Protein AF-A0A1Y3MJY2-F1 (afdb_monomer)

Solvent-accessible surface area (backbone atoms only — not comparable to full-atom values): 8359 Å² total; per-residue (Å²): 136,86,82,83,86,78,71,102,65,86,68,85,74,72,70,86,86,68,76,56,82,85,73,65,78,76,49,66,54,57,47,30,51,54,56,45,64,76,41,40,72,60,54,49,53,51,45,48,50,50,51,45,52,54,44,65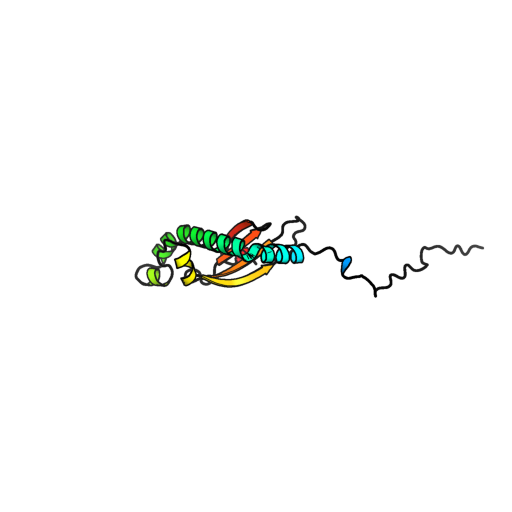,70,47,42,64,62,53,33,67,72,63,42,74,73,62,19,58,74,37,53,53,95,73,91,51,61,80,59,45,67,79,42,46,44,85,74,46,78,38,74,48,79,83,82,87,73,87,66,30,34,43,16,40,33,25,46,38,59,71,39,96,80,15,37,12,37,24,28,48,72,90,37,86,71,48,73,48,55,35,67,75,44,108

Nearest PDB structures (foldseek):
  4k15-assembly1_C-2  TM=5.204E-01  e=4.879E+00  Listeria monocytogenes EGD-e
  4bv8-assembly1_A-2  TM=4.389E-01  e=2.957E+00  Mus musculus
  3nqh-assembly1_A  TM=5.837E-01  e=9.123E+00  Bacteroides thetaiotaomicron VPI-5482
  4bva-assembly1_A  TM=3.853E-01  e=3.798E+00  Mus musculus
  7eo3-assembly1_A  TM=3.822E-01  e=8.569E+00  Actinomycetes bacterium

Radius of gyration: 24.68 Å; Cα contacts (8 Å, |Δi|>4): 177; chains: 1; bounding box: 81×26×66 Å

Mean predicted aligned error: 10.06 Å

Structure (mmCIF, N/CA/C/O backbone):
data_AF-A0A1Y3MJY2-F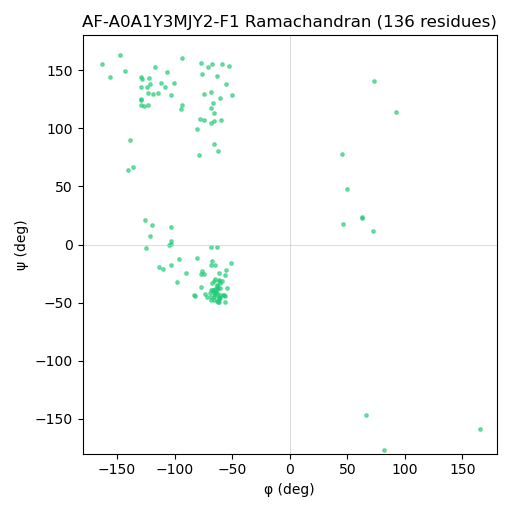1
#
_entry.id   AF-A0A1Y3MJY2-F1
#
loop_
_atom_site.group_PDB
_atom_site.id
_atom_site.type_symbol
_atom_site.label_atom_id
_atom_site.label_alt_id
_atom_site.label_comp_id
_atom_site.label_asym_id
_atom_site.label_entity_id
_atom_site.label_seq_id
_atom_site.pdbx_PDB_ins_code
_atom_site.Cartn_x
_atom_site.Cartn_y
_atom_site.Cartn_z
_atom_site.occupancy
_atom_site.B_iso_or_equiv
_atom_site.auth_seq_id
_atom_site.auth_comp_id
_atom_site.auth_asym_id
_atom_site.auth_atom_id
_atom_site.pdbx_PDB_model_num
ATOM 1 N N . MET A 1 1 ? 63.741 -9.090 -41.941 1.00 40.66 1 MET A N 1
ATOM 2 C CA . MET A 1 1 ? 63.499 -8.844 -40.506 1.00 40.66 1 MET A CA 1
ATOM 3 C C . MET A 1 1 ? 62.167 -8.141 -40.384 1.00 40.66 1 MET A C 1
ATOM 5 O O . MET A 1 1 ? 61.966 -7.134 -41.047 1.00 40.66 1 MET A O 1
ATOM 9 N N . ALA A 1 2 ? 61.241 -8.755 -39.656 1.00 41.78 2 ALA A N 1
ATOM 10 C CA . ALA A 1 2 ? 59.885 -8.269 -39.471 1.00 41.78 2 ALA A CA 1
ATOM 11 C C . ALA A 1 2 ? 59.841 -7.100 -38.478 1.00 41.78 2 ALA A C 1
ATOM 13 O O . ALA A 1 2 ? 60.550 -7.117 -37.477 1.00 41.78 2 ALA A O 1
ATOM 14 N N . ALA A 1 3 ? 58.923 -6.169 -38.710 1.00 42.56 3 ALA A N 1
ATOM 15 C CA . ALA A 1 3 ? 58.133 -5.568 -37.645 1.00 42.56 3 ALA A CA 1
ATOM 16 C C . ALA A 1 3 ? 56.703 -5.457 -38.182 1.00 42.56 3 ALA A C 1
ATOM 18 O O . ALA A 1 3 ? 56.335 -4.513 -38.874 1.00 42.56 3 ALA A O 1
ATOM 19 N N . ASN A 1 4 ? 55.942 -6.521 -37.943 1.00 47.03 4 ASN A N 1
ATOM 20 C CA . ASN A 1 4 ? 54.522 -6.610 -38.231 1.00 47.03 4 ASN A CA 1
ATOM 21 C C . ASN A 1 4 ? 53.806 -5.647 -37.267 1.00 47.03 4 ASN A C 1
ATOM 23 O O . ASN A 1 4 ? 53.723 -5.941 -36.074 1.00 47.03 4 ASN A O 1
ATOM 27 N N . ARG A 1 5 ? 53.351 -4.477 -37.736 1.00 44.50 5 ARG A N 1
ATOM 28 C CA . ARG A 1 5 ? 52.436 -3.637 -36.948 1.00 44.50 5 ARG A CA 1
ATOM 29 C C . ARG A 1 5 ? 51.061 -4.294 -37.000 1.00 44.50 5 ARG A C 1
ATOM 31 O O . ARG A 1 5 ? 50.412 -4.315 -38.038 1.00 44.50 5 ARG A O 1
ATOM 38 N N . SER A 1 6 ? 50.669 -4.881 -35.878 1.00 48.75 6 SER A N 1
ATOM 39 C CA . SER A 1 6 ? 49.307 -5.333 -35.616 1.00 48.75 6 SER A CA 1
ATOM 40 C C . SER A 1 6 ? 48.530 -4.243 -34.875 1.00 48.75 6 SER A C 1
ATOM 42 O O . SER A 1 6 ? 49.139 -3.445 -34.162 1.00 48.75 6 SER A O 1
ATOM 44 N N . LYS A 1 7 ? 47.198 -4.379 -34.955 1.00 39.16 7 LYS A N 1
ATOM 45 C CA . LYS A 1 7 ? 46.122 -3.791 -34.139 1.00 39.16 7 LYS A CA 1
ATOM 46 C C . LYS A 1 7 ? 45.586 -2.481 -34.715 1.00 39.16 7 LYS A C 1
ATOM 48 O O . LYS A 1 7 ? 46.312 -1.508 -34.804 1.00 39.16 7 LYS A O 1
ATOM 53 N N . PHE A 1 8 ? 44.334 -2.407 -35.176 1.00 42.47 8 PHE A N 1
ATOM 54 C CA . PHE A 1 8 ? 43.130 -2.336 -34.317 1.00 42.47 8 PHE A CA 1
ATOM 55 C C . PHE A 1 8 ? 43.251 -1.321 -33.157 1.00 42.47 8 PHE A C 1
ATOM 57 O O . PHE A 1 8 ? 42.515 -1.410 -32.184 1.00 42.47 8 PHE A O 1
ATOM 64 N N . GLN A 1 9 ? 44.204 -0.389 -33.236 1.00 43.34 9 GLN A N 1
ATOM 65 C CA . GLN A 1 9 ? 44.465 0.649 -32.240 1.00 43.34 9 GLN A CA 1
ATOM 66 C C . GLN A 1 9 ? 44.364 2.067 -32.808 1.00 43.34 9 GLN A C 1
ATOM 68 O O . GLN A 1 9 ? 44.619 3.006 -32.065 1.00 43.34 9 GLN A O 1
ATOM 73 N N . ASP A 1 10 ? 43.925 2.237 -34.058 1.00 43.16 10 ASP A N 1
ATOM 74 C CA . ASP A 1 10 ? 43.460 3.543 -34.534 1.00 43.16 10 ASP A CA 1
ATOM 75 C C . ASP A 1 10 ? 42.032 3.755 -34.010 1.00 43.16 10 ASP A C 1
ATOM 77 O O . ASP A 1 10 ? 41.033 3.473 -34.665 1.00 43.16 10 ASP A O 1
ATOM 81 N N . GLU A 1 11 ? 42.000 4.096 -32.723 1.00 43.72 11 GLU A N 1
ATOM 82 C CA . GLU A 1 11 ? 41.209 5.184 -32.160 1.00 43.72 11 GLU A CA 1
ATOM 83 C C . GLU A 1 11 ? 39.756 5.252 -32.651 1.00 43.72 11 GLU A C 1
ATOM 85 O O . GLU A 1 11 ? 39.355 6.141 -33.398 1.00 43.72 11 GLU A O 1
ATOM 90 N N . ALA A 1 12 ? 38.920 4.369 -32.099 1.00 40.44 12 ALA A N 1
ATOM 91 C CA . ALA A 1 12 ? 37.581 4.790 -31.712 1.00 40.44 12 ALA A CA 1
ATOM 92 C C . ALA A 1 12 ? 37.738 5.873 -30.629 1.00 40.44 12 ALA A C 1
ATOM 94 O O . ALA A 1 12 ? 37.676 5.593 -29.434 1.00 40.44 12 ALA A O 1
ATOM 95 N N . GLN A 1 13 ? 38.024 7.106 -31.049 1.00 44.81 13 GLN A N 1
ATOM 96 C CA . GLN A 1 13 ? 37.703 8.292 -30.269 1.00 44.81 13 GLN A CA 1
ATOM 97 C C . GLN A 1 13 ? 36.182 8.355 -30.227 1.00 44.81 13 GLN A C 1
ATOM 99 O O . GLN A 1 13 ? 35.529 8.929 -31.094 1.00 44.81 13 GLN A O 1
ATOM 104 N N . ILE A 1 14 ? 35.615 7.663 -29.244 1.00 51.06 14 ILE A N 1
ATOM 105 C CA . ILE A 1 14 ? 34.275 7.976 -28.784 1.00 51.06 14 ILE A CA 1
ATOM 106 C C . ILE A 1 14 ? 34.426 9.369 -28.177 1.00 51.06 14 ILE A C 1
ATOM 108 O O . ILE A 1 14 ? 35.085 9.532 -27.153 1.00 51.06 14 ILE A O 1
ATOM 112 N N . ASN A 1 15 ? 33.922 10.382 -28.880 1.00 46.53 15 ASN A N 1
ATOM 113 C CA . ASN A 1 15 ? 33.719 11.694 -28.290 1.00 46.53 15 ASN A CA 1
ATOM 114 C C . ASN A 1 15 ? 32.751 11.486 -27.119 1.00 46.53 15 ASN A C 1
ATOM 116 O O . ASN A 1 15 ? 31.575 11.219 -27.340 1.00 46.53 15 ASN A O 1
ATOM 120 N N . GLU A 1 16 ? 33.256 11.560 -25.889 1.00 53.72 16 GLU A N 1
ATOM 121 C CA . GLU A 1 16 ? 32.464 11.406 -24.659 1.00 53.72 16 GLU A CA 1
ATOM 122 C C . GLU A 1 16 ? 31.474 12.572 -24.436 1.00 53.72 16 GLU A C 1
ATOM 124 O O . GLU A 1 16 ? 30.683 12.528 -23.499 1.00 53.72 16 GLU A O 1
ATOM 129 N N . ASP A 1 17 ? 31.467 13.583 -25.316 1.00 54.25 17 ASP A N 1
ATOM 130 C CA . ASP A 1 17 ? 30.759 14.855 -25.117 1.00 54.25 17 ASP A CA 1
ATOM 131 C C . ASP A 1 17 ? 29.427 15.014 -25.893 1.00 54.25 17 ASP A C 1
ATOM 133 O O . ASP A 1 17 ? 28.773 16.043 -25.753 1.00 54.25 17 ASP A O 1
ATOM 137 N N . GLU A 1 18 ? 28.972 14.026 -26.674 1.00 54.91 18 GLU A N 1
ATOM 138 C CA . GLU A 1 18 ? 27.648 14.055 -27.340 1.00 54.91 18 GLU A CA 1
ATOM 139 C C . GLU A 1 18 ? 26.973 12.672 -27.307 1.00 54.91 18 GLU A C 1
ATOM 141 O O . GLU A 1 18 ? 26.718 12.050 -28.336 1.00 54.91 18 GLU A O 1
ATOM 146 N N . ILE A 1 19 ? 26.652 12.167 -26.114 1.00 55.94 19 ILE A N 1
ATOM 147 C CA . ILE A 1 19 ? 25.454 11.326 -26.004 1.00 55.94 19 ILE A CA 1
ATOM 148 C C . ILE A 1 19 ? 24.303 12.326 -25.923 1.00 55.94 19 ILE A C 1
ATOM 150 O O . ILE A 1 19 ? 24.091 12.941 -24.877 1.00 55.94 19 ILE A O 1
ATOM 154 N N . GLU A 1 20 ? 23.617 12.567 -27.045 1.00 54.53 20 GLU A N 1
ATOM 155 C CA . GLU A 1 20 ? 22.336 13.274 -27.015 1.00 54.53 20 GLU A CA 1
ATOM 156 C C . GLU A 1 20 ? 21.468 12.587 -25.951 1.00 54.53 20 GLU A C 1
ATOM 158 O O . GLU A 1 20 ? 21.300 11.368 -25.996 1.00 54.53 20 GLU A O 1
ATOM 163 N N . GLU A 1 21 ? 20.889 13.339 -25.006 1.00 53.75 21 GLU A N 1
ATOM 164 C CA . GLU A 1 21 ? 19.952 12.786 -24.005 1.00 53.75 21 GLU A CA 1
ATOM 165 C C . GLU A 1 21 ? 18.819 11.946 -24.640 1.00 53.75 21 GLU A C 1
ATOM 167 O O . GLU A 1 21 ? 18.158 11.172 -23.956 1.00 53.75 21 GLU A O 1
ATOM 172 N N . ALA A 1 22 ? 18.613 12.072 -25.955 1.00 54.09 22 ALA A N 1
ATOM 173 C CA . ALA A 1 22 ? 17.670 11.312 -26.759 1.00 54.09 22 ALA A CA 1
ATOM 174 C C . ALA A 1 22 ? 17.999 9.811 -26.942 1.00 54.09 22 ALA A C 1
ATOM 176 O O . ALA A 1 22 ? 17.088 9.070 -27.304 1.00 54.09 22 ALA A O 1
ATOM 177 N N . ASP A 1 23 ? 19.233 9.352 -26.689 1.00 55.06 23 ASP A N 1
ATOM 178 C CA . ASP A 1 23 ? 19.655 7.950 -26.912 1.00 55.06 23 ASP A CA 1
ATOM 179 C C . ASP A 1 23 ? 19.750 7.100 -25.626 1.00 55.06 23 ASP A C 1
ATOM 181 O O . ASP A 1 23 ? 20.113 5.919 -25.665 1.00 55.06 23 ASP A O 1
ATOM 185 N N . LEU A 1 24 ? 19.387 7.658 -24.466 1.00 60.31 24 LEU A N 1
ATOM 186 C CA . LEU A 1 24 ? 19.255 6.888 -23.228 1.00 60.31 24 LEU A CA 1
ATOM 187 C C . LEU A 1 24 ? 17.929 6.115 -23.253 1.00 60.31 24 LEU A C 1
ATOM 189 O O . LEU A 1 24 ? 16.852 6.694 -23.117 1.00 60.31 24 LEU A O 1
ATOM 193 N N . CYS A 1 25 ? 17.996 4.790 -23.418 1.00 63.81 25 CYS A N 1
ATOM 194 C CA . CYS A 1 25 ? 16.846 3.936 -23.123 1.00 63.81 25 CYS A CA 1
ATOM 195 C C . CYS A 1 25 ? 16.492 4.107 -21.638 1.00 63.81 25 CYS A C 1
ATOM 197 O O . CYS A 1 25 ? 17.382 3.904 -20.804 1.00 63.81 25 CYS A O 1
ATOM 199 N N . PRO A 1 26 ? 15.233 4.437 -21.296 1.00 71.38 26 PRO A N 1
ATOM 200 C CA . PRO A 1 26 ? 14.829 4.575 -19.910 1.00 71.38 26 PRO A CA 1
ATOM 201 C C . PRO A 1 26 ? 15.138 3.306 -19.125 1.00 71.38 26 PRO A C 1
ATOM 203 O O . PRO A 1 26 ? 14.913 2.191 -19.606 1.00 71.38 26 PRO A O 1
ATOM 206 N N . THR A 1 27 ? 15.646 3.468 -17.909 1.00 88.31 27 THR A N 1
ATOM 207 C CA . THR A 1 27 ? 15.779 2.324 -17.002 1.00 88.31 27 THR A CA 1
ATOM 208 C C . THR A 1 27 ? 14.388 1.835 -16.597 1.00 88.31 27 THR A C 1
ATOM 210 O O . THR A 1 27 ? 13.433 2.613 -16.542 1.00 88.31 27 THR A O 1
ATOM 213 N N . ILE A 1 28 ? 14.250 0.560 -16.220 1.00 91.06 28 ILE A N 1
ATOM 214 C CA . ILE A 1 28 ? 12.968 0.050 -15.707 1.00 91.06 28 ILE A CA 1
ATOM 215 C C . ILE A 1 28 ? 12.462 0.854 -14.497 1.00 91.06 28 ILE A C 1
ATOM 217 O O . ILE A 1 28 ? 11.259 0.934 -14.262 1.00 91.06 28 ILE A O 1
ATOM 221 N N . GLN A 1 29 ? 13.363 1.485 -13.738 1.00 92.38 29 GLN A N 1
ATOM 222 C CA . GLN A 1 29 ? 13.028 2.323 -12.588 1.00 92.38 29 GLN A CA 1
ATOM 223 C C . GLN A 1 29 ? 12.438 3.671 -13.025 1.00 92.38 29 GLN A C 1
ATOM 225 O O . GLN A 1 29 ? 11.425 4.106 -12.475 1.00 92.38 29 GLN A O 1
ATOM 230 N N . GLU A 1 30 ? 13.012 4.300 -14.053 1.00 93.25 30 GLU A N 1
ATOM 231 C CA . GLU A 1 30 ? 12.458 5.511 -14.673 1.00 93.25 30 GLU A CA 1
ATOM 232 C C . GLU A 1 30 ? 11.088 5.239 -15.299 1.00 93.25 30 GLU A C 1
ATOM 234 O O . GLU A 1 30 ? 10.153 6.029 -15.129 1.00 93.25 30 GLU A O 1
ATOM 239 N N . GLU A 1 31 ? 10.933 4.092 -15.968 1.00 94.62 31 GLU A N 1
ATOM 240 C CA . GLU A 1 31 ? 9.638 3.659 -16.490 1.00 94.62 31 GLU A CA 1
ATOM 241 C C . GLU A 1 31 ? 8.637 3.380 -15.368 1.00 94.62 31 GLU A C 1
ATOM 243 O O . GLU A 1 31 ? 7.489 3.808 -15.473 1.00 94.62 31 GLU A O 1
ATOM 248 N N . SER A 1 32 ? 9.056 2.710 -14.286 1.00 95.06 32 SER A N 1
ATOM 249 C CA . SER A 1 32 ? 8.208 2.415 -13.119 1.00 95.06 32 SER A CA 1
ATOM 250 C C . SER A 1 32 ? 7.626 3.693 -12.536 1.00 95.06 32 SER A C 1
ATOM 252 O O . SER A 1 32 ? 6.413 3.798 -12.361 1.00 95.06 32 SER A O 1
ATOM 254 N N . TYR A 1 33 ? 8.473 4.697 -12.305 1.00 95.38 33 TYR A N 1
ATOM 255 C CA . TYR A 1 33 ? 8.025 5.996 -11.821 1.00 95.38 33 TYR A CA 1
ATOM 256 C C . TYR A 1 33 ? 7.090 6.679 -12.825 1.00 95.38 33 TYR A C 1
ATOM 258 O O . TYR A 1 33 ? 5.991 7.097 -12.465 1.00 95.38 33 TYR A O 1
ATOM 266 N N . SER A 1 34 ? 7.486 6.750 -14.098 1.00 95.62 34 SER A N 1
ATOM 267 C CA . SER A 1 34 ? 6.711 7.440 -15.136 1.00 95.62 34 SER A CA 1
ATOM 268 C C . SER A 1 34 ? 5.319 6.832 -15.324 1.00 95.62 34 SER A C 1
ATOM 270 O O . SER A 1 34 ? 4.331 7.561 -15.423 1.00 95.62 34 SER A O 1
ATOM 272 N N . LYS A 1 35 ? 5.222 5.499 -15.343 1.00 96.19 35 LYS A N 1
ATOM 273 C CA . LYS A 1 35 ? 3.954 4.772 -15.470 1.00 96.19 35 LYS A CA 1
ATOM 274 C C . LYS A 1 35 ? 3.088 4.919 -14.227 1.00 96.19 35 LYS A C 1
ATOM 276 O O . LYS A 1 35 ? 1.894 5.169 -14.364 1.00 96.19 35 LYS A O 1
ATOM 281 N N . PHE A 1 36 ? 3.688 4.846 -13.040 1.00 95.75 36 PHE A N 1
ATOM 282 C CA . PHE A 1 36 ? 2.964 5.029 -11.788 1.00 95.75 36 PHE A CA 1
ATOM 283 C C . PHE A 1 36 ? 2.380 6.440 -11.670 1.00 95.75 36 PHE A C 1
ATOM 285 O O . PHE A 1 36 ? 1.192 6.599 -11.409 1.00 95.75 36 PHE A O 1
ATOM 292 N N . ILE A 1 37 ? 3.183 7.480 -11.922 1.00 96.56 37 ILE A N 1
ATOM 293 C CA . ILE A 1 37 ? 2.719 8.873 -11.865 1.00 96.56 37 ILE A CA 1
ATOM 294 C C . ILE A 1 37 ? 1.621 9.148 -12.896 1.00 96.56 37 ILE A C 1
ATOM 296 O O . ILE A 1 37 ? 0.673 9.874 -12.594 1.00 96.56 37 ILE A O 1
ATOM 300 N N . ALA A 1 38 ? 1.710 8.553 -14.089 1.00 97.62 38 ALA A N 1
ATOM 301 C CA . ALA A 1 38 ? 0.690 8.710 -15.123 1.00 97.62 38 ALA A CA 1
ATOM 302 C C . ALA A 1 38 ? -0.696 8.188 -14.696 1.00 97.62 38 ALA A C 1
ATOM 304 O O . ALA A 1 38 ? -1.701 8.666 -15.223 1.00 97.62 38 ALA A O 1
ATOM 305 N N . ASP A 1 39 ? -0.754 7.257 -13.740 1.00 96.62 39 ASP A N 1
ATOM 306 C CA . ASP A 1 39 ? -1.987 6.607 -13.282 1.00 96.62 39 ASP A CA 1
ATOM 307 C C . ASP A 1 39 ? -2.203 6.711 -11.761 1.00 96.62 39 ASP A C 1
ATOM 309 O O . ASP A 1 39 ? -2.953 5.944 -11.154 1.00 96.62 39 ASP A O 1
ATOM 313 N N . ILE A 1 40 ? -1.551 7.691 -11.125 1.00 95.75 40 ILE A N 1
ATOM 314 C CA . ILE A 1 40 ? -1.470 7.805 -9.664 1.00 95.75 40 ILE A CA 1
ATOM 315 C C . ILE A 1 40 ? -2.844 7.812 -8.988 1.00 95.75 40 ILE A C 1
ATOM 317 O O . ILE A 1 40 ? -3.023 7.180 -7.958 1.00 95.75 40 ILE A O 1
ATOM 321 N N . ASN A 1 41 ? -3.850 8.454 -9.589 1.00 96.31 41 ASN A N 1
ATOM 322 C CA . ASN A 1 41 ? -5.190 8.524 -9.003 1.00 96.31 41 ASN A CA 1
ATOM 323 C C . ASN A 1 41 ? -5.870 7.151 -8.921 1.00 96.31 41 ASN A C 1
ATOM 325 O O . ASN A 1 41 ? -6.512 6.857 -7.914 1.00 96.31 41 ASN A O 1
ATOM 329 N N . ARG A 1 42 ? -5.746 6.321 -9.966 1.00 97.62 42 ARG A N 1
ATOM 330 C CA . ARG A 1 42 ? -6.295 4.960 -9.959 1.00 97.62 42 ARG A CA 1
ATOM 331 C C . ARG A 1 42 ? -5.526 4.104 -8.962 1.00 97.62 42 ARG A C 1
ATOM 333 O O . ARG A 1 42 ? -6.138 3.456 -8.122 1.00 97.62 42 ARG A O 1
ATOM 340 N N . LEU A 1 43 ? -4.197 4.154 -9.024 1.00 97.56 43 LEU A N 1
ATOM 341 C CA . LEU A 1 43 ? -3.323 3.338 -8.183 1.00 97.56 43 LEU A CA 1
ATOM 342 C C . LEU A 1 43 ? -3.479 3.668 -6.696 1.00 97.56 43 LEU A C 1
ATOM 344 O O . LEU A 1 43 ? -3.504 2.764 -5.869 1.00 97.56 43 LEU A O 1
ATOM 348 N N . THR A 1 44 ? -3.662 4.941 -6.339 1.00 95.31 44 THR A N 1
ATOM 349 C CA . THR A 1 44 ? -3.974 5.330 -4.959 1.00 95.31 44 THR A CA 1
ATOM 350 C C . THR A 1 44 ? -5.332 4.786 -4.510 1.00 95.31 44 THR A C 1
ATOM 352 O O . THR A 1 44 ? -5.419 4.263 -3.406 1.00 95.31 44 THR A O 1
ATOM 355 N N . GLN A 1 45 ? -6.372 4.826 -5.351 1.00 96.06 45 GLN A N 1
ATOM 356 C CA . GLN A 1 45 ? -7.681 4.245 -5.004 1.00 96.06 45 GLN A CA 1
ATOM 357 C C . GLN A 1 45 ? -7.611 2.722 -4.832 1.00 96.06 45 GLN A C 1
ATOM 359 O O . GLN A 1 45 ? -8.235 2.168 -3.930 1.00 96.06 45 GLN A O 1
ATOM 364 N N . GLU A 1 46 ? -6.831 2.041 -5.671 1.00 97.94 46 GLU A N 1
ATOM 365 C CA . GLU A 1 46 ? -6.592 0.603 -5.545 1.00 97.94 46 GLU A CA 1
ATOM 366 C C . GLU A 1 46 ? -5.801 0.266 -4.276 1.00 97.94 46 GLU A C 1
ATOM 368 O O . GLU A 1 46 ? -6.148 -0.692 -3.588 1.00 97.94 46 GLU A O 1
ATOM 373 N N . ALA A 1 47 ? -4.802 1.079 -3.907 1.00 97.56 47 ALA A N 1
ATOM 374 C CA . ALA A 1 47 ? -4.104 0.938 -2.629 1.00 97.56 47 ALA A CA 1
ATOM 375 C C . ALA A 1 47 ? -5.051 1.118 -1.437 1.00 97.56 47 ALA A C 1
ATOM 377 O O . ALA A 1 47 ? -5.039 0.297 -0.525 1.00 97.56 47 ALA A O 1
ATOM 378 N N . GLU A 1 48 ? -5.887 2.160 -1.442 1.00 97.06 48 GLU A N 1
ATOM 379 C CA . GLU A 1 48 ? -6.873 2.406 -0.382 1.00 97.06 48 GLU A CA 1
ATOM 380 C C . GLU A 1 48 ? -7.831 1.221 -0.219 1.00 97.06 48 GLU A C 1
ATOM 382 O O . GLU A 1 48 ? -8.109 0.795 0.904 1.00 97.06 48 GLU A O 1
ATOM 387 N N . GLN A 1 49 ? -8.315 0.667 -1.333 1.00 97.88 49 GLN A N 1
ATOM 388 C CA . GLN A 1 49 ? -9.195 -0.497 -1.319 1.00 97.88 49 GLN A CA 1
ATOM 389 C C . GLN A 1 49 ? -8.475 -1.744 -0.785 1.00 97.88 49 GLN A C 1
ATOM 391 O O . GLN A 1 49 ? -9.016 -2.425 0.085 1.00 97.88 49 GLN A O 1
ATOM 396 N N . ALA A 1 50 ? -7.246 -2.009 -1.235 1.00 97.94 50 ALA A N 1
ATOM 397 C CA . ALA A 1 50 ? -6.460 -3.156 -0.782 1.00 97.94 50 ALA A CA 1
ATOM 398 C C . ALA A 1 50 ? -6.120 -3.083 0.716 1.00 97.94 50 ALA A C 1
ATOM 400 O O . ALA A 1 50 ? -6.215 -4.083 1.424 1.00 97.94 50 ALA A O 1
ATOM 401 N N . ILE A 1 51 ? -5.766 -1.898 1.229 1.00 97.81 51 ILE A N 1
ATOM 402 C CA . ILE A 1 51 ? -5.515 -1.698 2.664 1.00 97.81 51 ILE A CA 1
ATOM 403 C C . ILE A 1 51 ? -6.808 -1.862 3.463 1.00 97.81 51 ILE A C 1
ATOM 405 O O . ILE A 1 51 ? -6.780 -2.430 4.550 1.00 97.81 51 ILE A O 1
ATOM 409 N N . PHE A 1 52 ? -7.942 -1.377 2.951 1.00 97.81 52 PHE A N 1
ATOM 410 C CA . PHE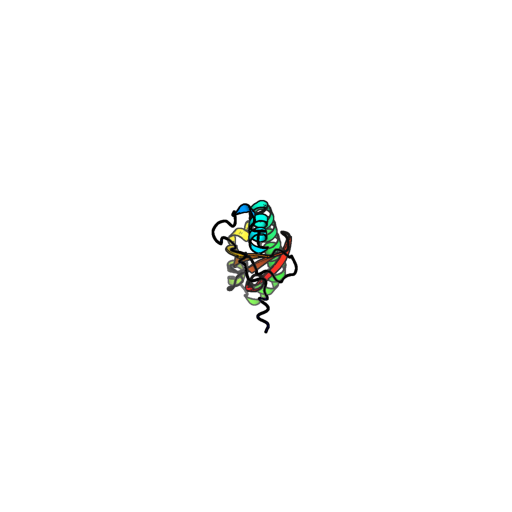 A 1 52 ? -9.229 -1.546 3.619 1.00 97.81 52 PHE A CA 1
ATOM 411 C C . PHE A 1 52 ? -9.604 -3.025 3.759 1.00 97.81 52 PHE A C 1
ATOM 413 O O . PHE A 1 52 ? -10.007 -3.443 4.841 1.00 97.81 52 PHE A O 1
ATOM 420 N N . GLU A 1 53 ? -9.436 -3.812 2.697 1.00 97.19 53 GLU A N 1
ATOM 421 C CA . GLU A 1 53 ? -9.670 -5.261 2.718 1.00 97.19 53 GLU A CA 1
ATOM 422 C C . GLU A 1 53 ? -8.732 -5.960 3.707 1.00 97.19 53 GLU A C 1
ATOM 424 O O . GLU A 1 53 ? -9.208 -6.658 4.601 1.00 97.19 53 GLU A O 1
ATOM 429 N N . TYR A 1 54 ? -7.430 -5.668 3.636 1.00 96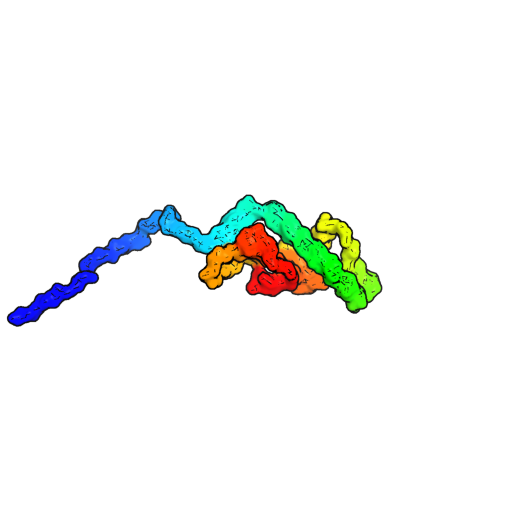.31 54 TYR A N 1
ATOM 430 C CA . TYR A 1 54 ? -6.432 -6.187 4.575 1.00 96.31 54 TYR A CA 1
ATOM 431 C C . TYR A 1 54 ? -6.769 -5.850 6.034 1.00 96.31 54 TYR A C 1
ATOM 433 O O . TYR A 1 54 ? -6.722 -6.702 6.920 1.00 96.31 54 TYR A O 1
ATOM 441 N N . TYR A 1 55 ? -7.178 -4.608 6.292 1.00 95.94 55 TYR A N 1
ATOM 442 C CA . TYR A 1 55 ? -7.615 -4.185 7.614 1.00 95.94 55 TYR A CA 1
ATOM 443 C C . TYR A 1 55 ? -8.834 -4.983 8.081 1.00 95.94 55 TYR A C 1
ATOM 445 O O . TYR A 1 55 ? -8.864 -5.430 9.220 1.00 95.94 55 TYR A O 1
ATOM 453 N N . GLN A 1 56 ? -9.846 -5.182 7.232 1.00 95.00 56 GLN A N 1
ATOM 454 C CA . GLN A 1 56 ? -11.049 -5.926 7.613 1.00 95.00 56 GLN A CA 1
ATOM 455 C C . GLN A 1 56 ? -10.768 -7.391 7.964 1.00 95.00 56 GLN A C 1
ATOM 457 O O . GLN A 1 56 ? -11.434 -7.919 8.858 1.00 95.00 56 GLN A O 1
ATOM 462 N N . GLU A 1 57 ? -9.806 -8.021 7.290 1.00 93.00 57 GLU A N 1
ATOM 463 C CA . GLU A 1 57 ? -9.388 -9.401 7.553 1.00 93.00 57 GLU A CA 1
ATOM 464 C C . GLU A 1 57 ? -8.747 -9.542 8.943 1.00 93.00 57 GLU A C 1
ATOM 466 O O . GLU A 1 57 ? -9.165 -10.389 9.731 1.00 93.00 57 GLU A O 1
ATOM 471 N N . GLU A 1 58 ? -7.812 -8.654 9.287 1.00 86.81 58 GLU A N 1
ATOM 472 C CA . GLU A 1 58 ? -7.001 -8.766 10.508 1.00 86.81 58 GLU A CA 1
ATOM 473 C C . GLU A 1 58 ? -7.624 -8.057 11.731 1.00 86.81 58 GLU A C 1
ATOM 475 O O . GLU A 1 58 ? -7.362 -8.409 12.885 1.00 86.81 58 GLU A O 1
ATOM 480 N N . CYS A 1 59 ? -8.482 -7.051 11.512 1.00 89.06 59 CYS A N 1
ATOM 481 C CA . CYS A 1 59 ? -8.960 -6.133 12.554 1.00 89.06 59 CYS A CA 1
ATOM 482 C C . CYS A 1 59 ? -9.646 -6.852 13.720 1.00 89.06 59 CYS A C 1
ATOM 484 O O . CYS A 1 59 ? -9.402 -6.515 14.878 1.00 89.06 59 CYS A O 1
ATOM 486 N N . LEU A 1 60 ? -10.507 -7.841 13.459 1.00 87.25 60 LEU A N 1
ATOM 487 C 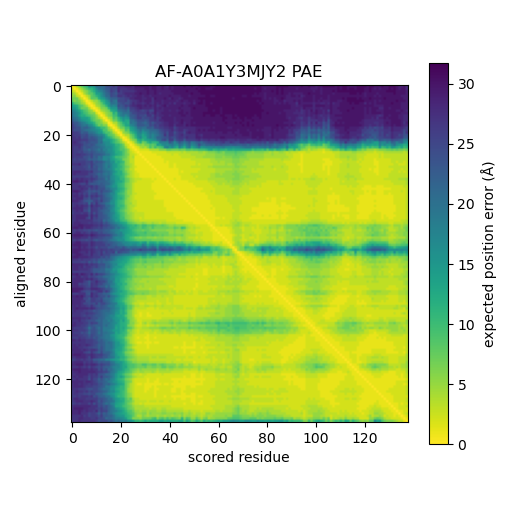CA . LEU A 1 60 ? -11.244 -8.509 14.538 1.00 87.25 60 LEU A CA 1
ATOM 488 C C . LEU A 1 60 ? -10.333 -9.354 15.432 1.00 87.25 60 LEU A C 1
ATOM 490 O O . LEU A 1 60 ? -10.513 -9.349 16.653 1.00 87.25 60 LEU A O 1
ATOM 494 N N . GLU A 1 61 ? -9.359 -10.045 14.842 1.00 86.31 61 GLU A N 1
ATOM 495 C CA . GLU A 1 61 ? -8.384 -10.844 15.585 1.00 86.31 61 GLU A CA 1
ATOM 496 C C . GLU A 1 61 ? -7.461 -9.937 16.403 1.00 86.31 61 GLU A C 1
ATOM 498 O O . GLU A 1 61 ? -7.296 -10.135 17.610 1.00 86.31 61 GLU A O 1
ATOM 503 N N . TYR A 1 62 ? -6.972 -8.861 15.786 1.00 84.94 62 TYR A N 1
ATOM 504 C CA . TYR A 1 62 ? -6.143 -7.864 16.450 1.00 84.94 62 TYR A CA 1
ATOM 505 C C . TYR A 1 62 ? -6.866 -7.185 17.627 1.00 84.94 62 TYR A C 1
ATOM 507 O O . TYR A 1 62 ? -6.348 -7.103 18.745 1.00 84.94 62 TYR A O 1
ATOM 515 N N . ARG A 1 63 ? -8.127 -6.776 17.433 1.00 90.50 63 ARG A N 1
ATOM 516 C CA . ARG A 1 63 ? -8.966 -6.189 18.494 1.00 90.50 63 ARG A CA 1
ATOM 517 C C . ARG A 1 63 ? -9.187 -7.147 19.663 1.00 90.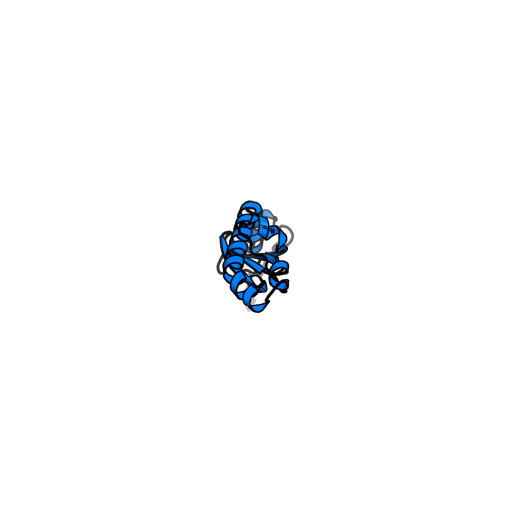50 63 ARG A C 1
ATOM 519 O O . ARG A 1 63 ? -9.223 -6.700 20.812 1.00 90.50 63 ARG A O 1
ATOM 526 N N . ALA A 1 64 ? -9.337 -8.447 19.395 1.00 87.44 64 ALA A N 1
ATOM 527 C CA . ALA A 1 64 ? -9.489 -9.456 20.442 1.00 87.44 64 ALA A CA 1
ATOM 528 C C . ALA A 1 64 ? -8.229 -9.578 21.319 1.00 87.44 64 ALA A C 1
ATOM 530 O O . ALA A 1 64 ? -8.352 -9.884 22.506 1.00 87.44 64 ALA A O 1
ATOM 531 N N . MET A 1 65 ? -7.044 -9.298 20.763 1.00 86.19 65 MET A N 1
ATOM 532 C CA . MET A 1 65 ? -5.778 -9.274 21.502 1.00 86.19 65 MET A CA 1
ATOM 533 C C . MET A 1 65 ? -5.591 -8.002 22.341 1.00 86.19 65 MET A C 1
ATOM 535 O O . MET A 1 65 ? -5.056 -8.088 23.445 1.00 86.19 65 MET A O 1
ATOM 539 N N . LEU A 1 66 ? -6.040 -6.842 21.848 1.00 82.06 66 LEU A N 1
ATOM 540 C CA . LEU A 1 66 ? -5.929 -5.557 22.556 1.00 82.06 66 LEU A CA 1
ATOM 541 C C . LEU A 1 66 ? -6.873 -5.451 23.766 1.00 82.06 66 LEU A C 1
ATOM 543 O O . LEU A 1 66 ? -6.456 -5.021 24.841 1.00 82.06 66 LEU A O 1
ATOM 547 N N . GLY A 1 67 ? -8.139 -5.853 23.588 1.00 66.25 67 GLY A N 1
ATOM 548 C CA . GLY A 1 67 ? -9.196 -5.791 24.601 1.00 66.25 67 GLY A CA 1
ATOM 549 C C . GLY A 1 67 ? -9.740 -4.381 24.915 1.00 66.25 67 GLY A C 1
ATOM 550 O O . GLY A 1 67 ? -9.003 -3.410 25.043 1.00 66.25 67 GLY A O 1
ATOM 551 N N . GLY A 1 68 ? -11.062 -4.282 25.120 1.00 69.44 68 GLY A N 1
ATOM 552 C CA . GLY A 1 68 ? -11.722 -3.109 25.721 1.00 69.44 68 GLY A CA 1
ATOM 553 C C . GLY A 1 68 ? -11.663 -1.806 24.907 1.00 69.44 68 GLY A C 1
ATOM 554 O O . GLY A 1 68 ? -11.709 -1.832 23.682 1.00 69.44 68 GLY A O 1
ATOM 555 N N . GLU A 1 69 ? -11.599 -0.668 25.612 1.00 70.50 69 GLU A N 1
ATOM 556 C CA . GLU A 1 69 ? -11.649 0.696 25.045 1.00 70.50 69 GLU A CA 1
ATOM 557 C C . GLU A 1 69 ? -10.433 1.025 24.157 1.00 70.50 69 GLU A C 1
ATOM 559 O O . GLU A 1 69 ? -10.587 1.703 23.144 1.00 70.50 69 GLU A O 1
ATOM 564 N N . SER A 1 70 ? -9.250 0.465 24.445 1.00 80.06 70 SER A N 1
ATOM 565 C CA . SER A 1 70 ? -8.040 0.664 23.628 1.00 80.06 70 SER A CA 1
ATOM 566 C C . SER A 1 70 ? -8.201 0.152 22.192 1.00 80.06 70 SER A C 1
ATOM 568 O O . SER A 1 70 ? -7.631 0.714 21.260 1.00 80.06 70 SER A O 1
ATOM 570 N N . ALA A 1 71 ? -9.000 -0.900 21.991 1.00 86.88 71 ALA A N 1
ATOM 571 C CA . ALA A 1 71 ? -9.254 -1.457 20.667 1.00 86.88 71 ALA A CA 1
ATOM 572 C C . ALA A 1 71 ? -10.067 -0.498 19.781 1.00 86.88 71 ALA A C 1
ATOM 574 O O . ALA A 1 71 ? -9.867 -0.470 18.569 1.00 86.88 71 ALA A O 1
ATOM 575 N N . ASP A 1 72 ? -10.969 0.296 20.366 1.00 89.19 72 ASP A N 1
ATOM 576 C CA . ASP A 1 72 ? -11.779 1.275 19.631 1.00 89.19 72 ASP A CA 1
ATOM 577 C C . ASP A 1 72 ? -10.981 2.513 19.215 1.00 89.19 72 ASP A C 1
ATOM 579 O O . ASP A 1 72 ? -11.323 3.145 18.218 1.00 89.19 72 ASP A O 1
ATOM 583 N N . GLU A 1 73 ? -9.908 2.836 19.937 1.00 87.19 73 GLU A N 1
ATOM 584 C CA . GLU A 1 73 ? -9.002 3.936 19.594 1.00 87.19 73 GLU A CA 1
ATOM 585 C C . GLU A 1 73 ? -7.962 3.523 18.541 1.00 87.19 73 GLU A C 1
ATOM 587 O O . GLU A 1 73 ? -7.725 4.259 17.586 1.00 87.19 73 GLU A O 1
ATOM 592 N N . ILE A 1 74 ? -7.363 2.338 18.699 1.00 89.88 74 ILE A N 1
ATOM 593 C CA . ILE A 1 74 ? -6.243 1.849 17.877 1.00 89.88 74 ILE A CA 1
ATOM 594 C C . ILE A 1 74 ? -6.734 1.220 16.566 1.00 89.88 74 ILE A C 1
ATOM 596 O O . ILE A 1 74 ? -6.178 1.469 15.496 1.00 89.88 74 ILE A O 1
ATOM 600 N N . ALA A 1 75 ? -7.788 0.408 16.641 1.00 93.19 75 ALA A N 1
ATOM 601 C CA . ALA A 1 75 ? -8.316 -0.368 15.524 1.00 93.19 75 ALA A CA 1
ATOM 602 C C . ALA A 1 75 ? -9.855 -0.290 15.493 1.00 93.19 75 ALA A C 1
ATOM 604 O O . ALA A 1 75 ? -10.540 -1.291 15.738 1.00 93.19 75 ALA A O 1
ATOM 605 N N . PRO A 1 76 ? -10.446 0.888 15.217 1.00 94.00 76 PRO A N 1
ATOM 606 C CA . PRO A 1 76 ? -11.896 1.055 15.175 1.00 94.00 76 PRO A CA 1
ATOM 607 C C . PRO A 1 76 ? -12.546 0.221 14.065 1.00 94.00 76 PRO A C 1
ATOM 609 O O . PRO A 1 76 ? -12.027 0.098 12.956 1.00 94.00 76 PRO A O 1
ATOM 612 N N . ILE A 1 77 ? -13.748 -0.297 14.316 1.00 94.25 77 ILE A N 1
ATOM 613 C CA . ILE A 1 77 ? -14.519 -0.986 13.274 1.00 94.25 77 ILE A CA 1
ATOM 614 C C . ILE A 1 77 ? -14.968 0.038 12.226 1.00 94.25 77 ILE A C 1
ATOM 616 O O . ILE A 1 77 ? -15.755 0.943 12.516 1.00 94.25 77 ILE A O 1
ATOM 620 N N . ILE A 1 78 ? -14.498 -0.135 10.992 1.00 95.00 78 ILE A N 1
ATOM 621 C CA . ILE A 1 78 ? -14.872 0.685 9.839 1.00 95.00 78 ILE A CA 1
ATOM 622 C C . ILE A 1 78 ? -15.576 -0.160 8.776 1.00 95.00 78 ILE A C 1
ATOM 624 O O . ILE A 1 78 ? -15.382 -1.368 8.669 1.00 95.00 78 ILE A O 1
ATOM 628 N N . THR A 1 79 ? -16.433 0.489 7.991 1.00 94.62 79 THR A N 1
ATOM 629 C CA . THR A 1 79 ? -17.288 -0.169 6.982 1.00 94.62 79 THR A CA 1
ATOM 630 C C . THR A 1 79 ? -17.112 0.415 5.585 1.00 94.62 79 THR A C 1
ATOM 632 O O . THR A 1 79 ? -17.722 -0.067 4.636 1.00 94.62 79 THR A O 1
ATOM 635 N N . THR A 1 80 ? -16.287 1.456 5.452 1.00 94.38 80 THR A N 1
ATOM 636 C CA . THR A 1 80 ? -16.043 2.158 4.191 1.00 94.38 80 THR A CA 1
ATOM 637 C C . THR A 1 80 ? -14.580 2.576 4.084 1.00 94.38 80 THR A C 1
ATOM 639 O O . THR A 1 80 ? -13.963 2.937 5.089 1.00 94.38 80 THR A O 1
ATOM 642 N N . THR A 1 81 ? -14.057 2.625 2.860 1.00 94.19 81 THR A N 1
ATOM 643 C CA . THR A 1 81 ? -12.711 3.140 2.552 1.00 94.19 81 THR A CA 1
ATOM 644 C C . THR A 1 81 ? -12.523 4.595 2.987 1.00 94.19 81 THR A C 1
ATOM 646 O O . THR A 1 81 ? -11.461 4.980 3.449 1.00 94.19 81 THR A O 1
ATOM 649 N N . GLN A 1 82 ? -13.580 5.408 2.966 1.00 93.56 82 GLN A N 1
ATOM 650 C CA . GLN A 1 82 ? -13.534 6.806 3.422 1.00 93.56 82 GLN A CA 1
ATOM 651 C C . GLN A 1 82 ? -13.157 6.943 4.904 1.00 93.56 82 GLN A C 1
ATOM 653 O O . GLN A 1 82 ? -12.569 7.942 5.311 1.00 93.56 82 GLN A O 1
ATOM 658 N N . GLN A 1 83 ? -13.512 5.955 5.730 1.00 95.19 83 GLN A N 1
ATOM 659 C CA . GLN A 1 83 ? -13.138 5.938 7.144 1.00 95.19 83 GLN A CA 1
ATOM 660 C C . GLN A 1 83 ? -11.676 5.523 7.346 1.00 95.19 83 GLN A C 1
ATOM 662 O O . GLN A 1 83 ? -11.080 5.940 8.338 1.00 95.19 83 GLN A O 1
ATOM 667 N N . LEU A 1 84 ? -11.099 4.764 6.404 1.00 95.19 84 LEU A N 1
ATOM 668 C CA . LEU A 1 84 ? -9.698 4.345 6.435 1.00 95.19 84 LEU A CA 1
ATOM 669 C C . LEU A 1 84 ? -8.749 5.546 6.425 1.00 95.19 84 LEU A C 1
ATOM 671 O O . LEU A 1 84 ? -7.736 5.513 7.110 1.00 95.19 84 LEU A O 1
ATOM 675 N N . GLY A 1 85 ? -9.112 6.643 5.755 1.00 91.88 85 GLY A N 1
ATOM 676 C CA . GLY A 1 85 ? -8.304 7.870 5.721 1.00 91.88 85 GLY A CA 1
ATOM 677 C C . GLY A 1 85 ? -8.103 8.567 7.076 1.00 91.88 85 GLY A C 1
ATOM 678 O O . GLY A 1 85 ? -7.434 9.589 7.136 1.00 91.88 85 GLY A O 1
ATOM 679 N N . LYS A 1 86 ? -8.699 8.064 8.168 1.00 91.19 86 LYS A N 1
ATOM 680 C CA . LYS A 1 86 ? -8.389 8.491 9.547 1.00 91.19 86 LYS A CA 1
ATOM 681 C C . LYS A 1 86 ? -7.388 7.580 10.255 1.00 91.19 86 LYS A C 1
ATOM 683 O O . LYS A 1 86 ? -6.962 7.905 11.358 1.00 91.19 86 LYS A O 1
ATOM 688 N N . LEU A 1 87 ? -7.122 6.418 9.671 1.00 94.62 87 LEU A N 1
ATOM 689 C CA . LEU A 1 87 ? -6.319 5.353 10.253 1.00 94.62 87 LEU A CA 1
ATOM 690 C C . LEU A 1 87 ? -4.986 5.187 9.542 1.00 94.62 87 LEU A C 1
ATOM 692 O O . LEU A 1 87 ? -4.097 4.589 10.132 1.00 94.62 87 LEU A O 1
ATOM 696 N N . VAL A 1 88 ? -4.864 5.664 8.300 1.00 95.69 88 VAL A N 1
ATOM 697 C CA . VAL A 1 88 ? -3.644 5.554 7.500 1.00 95.69 88 VAL A CA 1
ATOM 698 C C . VAL A 1 88 ? -3.213 6.899 6.947 1.00 95.69 88 VAL A C 1
ATOM 700 O O . VAL A 1 88 ? -4.045 7.685 6.497 1.00 95.69 88 VAL A O 1
ATOM 703 N N . ASP A 1 89 ? -1.902 7.109 6.916 1.00 95.44 89 ASP A N 1
ATOM 704 C CA . ASP A 1 89 ? -1.261 8.273 6.317 1.00 95.44 89 ASP A CA 1
ATOM 705 C C . ASP A 1 89 ? -0.165 7.799 5.363 1.00 95.44 89 ASP A C 1
ATOM 707 O O . ASP A 1 89 ? 0.726 7.050 5.764 1.00 95.44 89 ASP A O 1
ATOM 711 N N . LEU A 1 90 ? -0.205 8.238 4.102 1.00 95.44 90 LEU A N 1
ATOM 712 C CA . LEU A 1 90 ? 0.861 7.948 3.142 1.00 95.44 90 LEU A CA 1
ATOM 713 C C . LEU A 1 90 ? 2.146 8.666 3.573 1.00 95.44 90 LEU A C 1
ATOM 715 O O . LEU A 1 90 ? 2.168 9.895 3.662 1.00 95.44 90 LEU A O 1
ATOM 719 N N . ILE A 1 91 ? 3.223 7.911 3.783 1.00 95.06 91 ILE A N 1
ATOM 720 C CA . ILE A 1 91 ? 4.517 8.455 4.218 1.00 95.06 91 ILE A CA 1
ATOM 721 C C . ILE A 1 91 ? 5.622 8.324 3.175 1.00 95.06 91 ILE A C 1
ATOM 723 O O . ILE A 1 91 ? 6.611 9.054 3.248 1.00 95.06 91 ILE A O 1
ATOM 727 N N . GLY A 1 92 ? 5.473 7.431 2.195 1.00 93.62 92 GLY A N 1
ATOM 728 C CA . GLY A 1 92 ? 6.534 7.196 1.227 1.00 93.62 92 GLY A CA 1
ATOM 729 C C . GLY A 1 92 ? 6.094 6.473 -0.034 1.00 93.62 92 GLY A C 1
ATOM 730 O O . GLY A 1 92 ? 5.120 5.723 -0.048 1.00 93.62 92 GLY A O 1
ATOM 731 N N . LEU A 1 93 ? 6.873 6.706 -1.087 1.00 95.12 93 LEU A N 1
ATOM 732 C CA . LEU A 1 93 ? 6.852 5.963 -2.335 1.00 95.12 93 LEU A CA 1
ATOM 733 C C . LEU A 1 93 ? 8.261 5.419 -2.579 1.00 95.12 93 LEU A C 1
ATOM 735 O O . LEU A 1 93 ? 9.232 6.176 -2.524 1.00 95.12 93 LEU A O 1
ATOM 739 N N . THR A 1 94 ? 8.357 4.130 -2.885 1.00 94.50 94 THR A N 1
ATOM 740 C CA . THR A 1 94 ? 9.614 3.433 -3.171 1.00 94.50 94 THR A CA 1
ATOM 741 C C . THR A 1 94 ? 9.576 2.885 -4.590 1.00 94.50 94 THR A C 1
ATOM 743 O O . THR A 1 94 ? 8.635 2.190 -4.962 1.00 94.50 94 THR A O 1
ATOM 746 N N . ILE A 1 95 ? 10.606 3.158 -5.389 1.00 95.19 95 ILE A N 1
ATOM 747 C CA . ILE A 1 95 ? 10.833 2.451 -6.654 1.00 95.19 95 ILE A CA 1
ATOM 748 C C . ILE A 1 95 ? 11.791 1.303 -6.356 1.00 95.19 95 ILE A C 1
ATOM 750 O O . ILE A 1 95 ? 12.921 1.545 -5.928 1.00 95.19 95 ILE A O 1
ATOM 754 N N . LEU A 1 96 ? 11.339 0.062 -6.535 1.00 91.31 96 LEU A N 1
ATOM 755 C CA . LEU A 1 96 ? 12.167 -1.097 -6.208 1.00 91.31 96 LEU A CA 1
ATOM 756 C C . LEU A 1 96 ? 13.225 -1.332 -7.307 1.00 91.31 96 LEU A C 1
ATOM 758 O O . LEU A 1 96 ? 13.043 -0.891 -8.447 1.00 91.31 96 LEU A O 1
ATOM 762 N N . PRO A 1 97 ? 14.348 -1.999 -6.979 1.00 88.56 97 PRO A N 1
ATOM 763 C CA . PRO A 1 97 ? 15.372 -2.348 -7.958 1.00 88.56 97 PRO A CA 1
ATOM 764 C C . PRO A 1 97 ? 14.841 -3.214 -9.103 1.00 88.56 97 PRO A C 1
ATOM 766 O O . PRO A 1 97 ? 13.872 -3.960 -8.942 1.00 88.56 97 PRO A O 1
ATOM 769 N N . ASP A 1 98 ? 15.533 -3.149 -10.241 1.00 88.69 98 ASP A N 1
ATOM 770 C CA . ASP A 1 98 ? 15.381 -4.153 -11.289 1.00 88.69 98 ASP A CA 1
ATOM 771 C C . ASP A 1 98 ? 15.943 -5.491 -10.806 1.00 88.69 98 ASP A C 1
ATOM 773 O O . ASP A 1 98 ? 17.074 -5.557 -10.320 1.00 88.69 98 ASP A O 1
ATOM 777 N N . PHE A 1 99 ? 15.165 -6.554 -10.971 1.00 88.62 99 PHE A N 1
ATOM 778 C CA . PHE A 1 99 ? 15.606 -7.926 -10.727 1.00 88.62 99 PHE A CA 1
ATOM 779 C C . PHE A 1 99 ? 15.899 -8.674 -12.039 1.00 88.62 99 PHE A C 1
ATOM 781 O O . PHE A 1 99 ? 15.997 -9.899 -12.035 1.00 88.62 99 PHE A O 1
ATOM 788 N N . GLU A 1 100 ? 16.030 -7.940 -13.149 1.00 88.81 100 GLU A N 1
ATOM 789 C CA . GLU A 1 100 ? 16.262 -8.433 -14.513 1.00 88.81 100 GLU A CA 1
ATOM 790 C C . GLU A 1 100 ? 15.119 -9.318 -15.044 1.00 88.81 100 GLU A C 1
ATOM 792 O O . GLU A 1 100 ? 15.299 -10.132 -15.951 1.00 88.81 100 GLU A O 1
ATOM 797 N N . ASP A 1 101 ? 13.915 -9.154 -14.490 1.00 91.44 101 ASP A N 1
ATOM 798 C CA . ASP A 1 101 ? 12.708 -9.894 -14.875 1.00 91.44 101 ASP A CA 1
ATOM 799 C C . ASP A 1 101 ? 11.718 -9.061 -15.702 1.00 91.44 101 ASP A C 1
ATOM 801 O O . ASP A 1 101 ? 10.677 -9.566 -16.128 1.00 91.44 101 ASP A O 1
ATOM 805 N N . GLY A 1 102 ? 12.047 -7.793 -15.960 1.00 89.56 102 GLY A N 1
ATOM 806 C CA . GLY A 1 102 ? 11.212 -6.882 -16.738 1.00 89.56 102 GLY A CA 1
ATOM 807 C C . GLY A 1 102 ? 9.948 -6.418 -16.009 1.00 89.56 102 GLY A C 1
ATOM 808 O O . GLY A 1 102 ? 9.068 -5.832 -16.641 1.00 89.56 102 GLY A O 1
ATOM 809 N N . VAL A 1 103 ? 9.829 -6.667 -14.700 1.00 94.50 103 VAL A N 1
ATOM 810 C CA . VAL A 1 103 ? 8.668 -6.260 -13.902 1.00 94.50 103 VAL A CA 1
ATOM 811 C C . VAL A 1 103 ? 8.927 -4.909 -13.240 1.00 94.50 103 VAL A C 1
ATOM 813 O O . VAL A 1 103 ? 9.829 -4.759 -12.415 1.00 94.50 103 VAL A O 1
ATOM 816 N N . ARG A 1 104 ? 8.081 -3.923 -13.562 1.00 94.81 104 ARG A N 1
ATOM 817 C CA . ARG A 1 104 ? 8.092 -2.604 -12.913 1.00 94.81 104 ARG A CA 1
ATOM 818 C C . ARG A 1 104 ? 7.500 -2.703 -11.519 1.00 94.81 104 ARG A C 1
ATOM 820 O O . ARG A 1 104 ? 6.401 -3.237 -11.365 1.00 94.81 104 ARG A O 1
ATOM 827 N N . ARG A 1 105 ? 8.205 -2.176 -10.518 1.00 95.94 105 ARG A N 1
ATOM 828 C CA . ARG A 1 105 ? 7.830 -2.314 -9.107 1.00 95.94 105 ARG A CA 1
ATOM 829 C C . ARG A 1 105 ? 7.809 -0.980 -8.388 1.00 95.94 105 ARG A C 1
ATOM 831 O O . ARG A 1 105 ? 8.816 -0.275 -8.331 1.00 95.94 105 ARG A O 1
ATOM 838 N N . VAL A 1 106 ? 6.661 -0.681 -7.790 1.00 97.31 106 VAL A N 1
ATOM 839 C CA . VAL A 1 106 ? 6.461 0.509 -6.960 1.00 97.31 106 VAL A CA 1
ATOM 840 C C . VAL A 1 106 ? 5.849 0.096 -5.636 1.00 97.31 106 VAL A C 1
ATOM 842 O O . VAL A 1 106 ? 4.935 -0.720 -5.594 1.00 97.31 106 VAL A O 1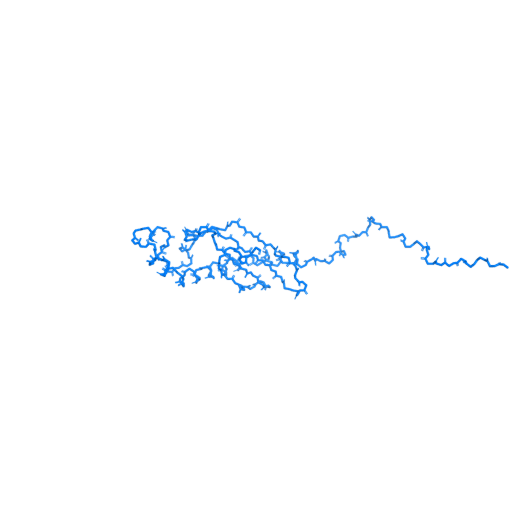
ATOM 845 N N . GLY A 1 107 ? 6.361 0.651 -4.551 1.00 97.31 107 GLY A N 1
ATOM 846 C CA . GLY A 1 107 ? 5.826 0.491 -3.215 1.00 97.31 107 GLY A CA 1
ATOM 847 C C . GLY A 1 107 ? 5.237 1.792 -2.701 1.00 97.31 107 GLY A C 1
ATOM 848 O O . GLY A 1 107 ? 5.833 2.851 -2.882 1.00 97.31 107 GLY A O 1
ATOM 849 N N . LEU A 1 108 ? 4.093 1.710 -2.034 1.00 97.31 108 LEU A N 1
ATOM 850 C CA . LEU A 1 108 ? 3.579 2.768 -1.174 1.00 97.31 108 LEU A CA 1
ATOM 851 C C . LEU A 1 108 ? 3.698 2.322 0.279 1.00 97.31 108 LEU A C 1
ATOM 853 O O . LEU A 1 108 ? 3.357 1.184 0.605 1.00 97.31 108 LEU A O 1
ATOM 857 N N . VAL A 1 109 ? 4.169 3.225 1.133 1.00 96.62 109 VAL A N 1
ATOM 858 C CA . VAL A 1 109 ? 4.316 3.000 2.573 1.00 96.62 109 VAL A CA 1
ATOM 859 C C . VAL A 1 109 ? 3.366 3.929 3.307 1.00 96.62 109 VAL A C 1
ATOM 861 O O . VAL A 1 109 ? 3.363 5.139 3.058 1.00 96.62 109 VAL A O 1
ATOM 864 N N . PHE A 1 110 ? 2.597 3.372 4.234 1.00 96.69 110 PHE A N 1
ATOM 865 C CA . PHE A 1 110 ? 1.657 4.107 5.060 1.00 96.69 110 PHE A CA 1
ATOM 866 C C . PHE A 1 110 ? 1.960 3.873 6.534 1.00 96.69 110 PHE A C 1
ATOM 868 O O . PHE A 1 110 ? 2.128 2.733 6.964 1.00 96.69 110 PHE A O 1
ATOM 875 N N . ASN A 1 111 ? 1.946 4.943 7.322 1.00 96.06 111 ASN A N 1
ATOM 876 C CA . ASN A 1 111 ? 1.752 4.793 8.758 1.00 96.06 111 ASN A CA 1
ATOM 877 C C . ASN A 1 111 ? 0.307 4.385 9.016 1.00 96.06 111 ASN A C 1
ATOM 879 O O . ASN A 1 111 ? -0.584 4.749 8.243 1.00 96.06 111 ASN A O 1
ATOM 883 N N . CYS A 1 112 ? 0.067 3.675 10.116 1.00 94.31 112 CYS A N 1
ATOM 884 C CA . CYS A 1 112 ? -1.291 3.373 10.525 1.00 94.31 112 CYS A CA 1
ATOM 885 C C . CYS A 1 112 ? -1.465 3.302 12.040 1.00 94.31 112 CYS A C 1
ATOM 887 O O . CYS A 1 112 ? -0.495 3.211 12.786 1.00 94.31 112 CYS A O 1
ATOM 889 N N . THR A 1 113 ? -2.710 3.375 12.505 1.00 93.44 113 THR A N 1
ATOM 890 C CA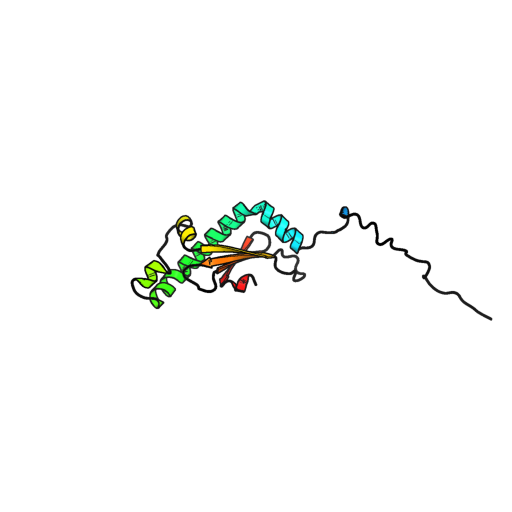 . THR A 1 113 ? -3.003 3.400 13.945 1.00 93.44 113 THR A CA 1
ATOM 891 C C . THR A 1 113 ? -2.873 2.040 14.616 1.00 93.44 113 THR A C 1
ATOM 893 O O . THR A 1 113 ? -2.706 2.002 15.829 1.00 93.44 113 THR A O 1
ATOM 896 N N . TRP A 1 114 ? -2.972 0.941 13.862 1.00 91.38 114 TRP A N 1
ATOM 897 C CA . TRP A 1 114 ? -3.053 -0.413 14.415 1.00 91.38 114 TRP A CA 1
ATOM 898 C C . TRP A 1 114 ? -1.752 -1.215 14.315 1.00 91.38 114 TRP A C 1
ATOM 900 O O . TRP A 1 114 ? -1.606 -2.190 15.042 1.00 91.38 114 TRP A O 1
ATOM 910 N N . GLU A 1 115 ? -0.811 -0.811 13.468 1.00 88.88 115 GLU A N 1
ATOM 911 C CA . GLU A 1 115 ? 0.502 -1.440 13.320 1.00 88.88 115 GLU A CA 1
ATOM 912 C C . GLU A 1 115 ? 1.581 -0.359 13.423 1.00 88.88 115 GLU A C 1
A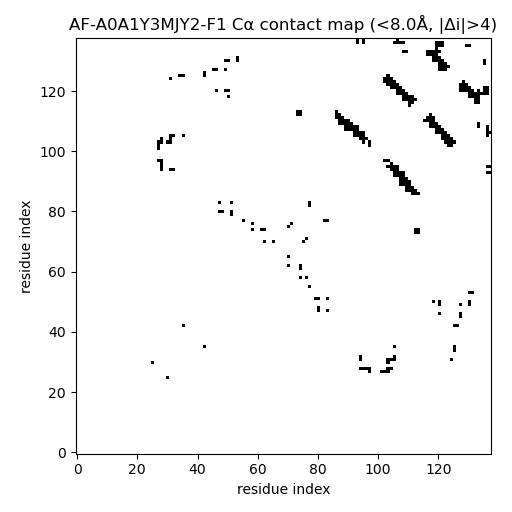TOM 914 O O . GLU A 1 115 ? 1.578 0.589 12.634 1.00 88.88 115 GLU A O 1
ATOM 919 N N . GLU A 1 116 ? 2.475 -0.490 14.409 1.00 86.94 116 GLU A N 1
ATOM 920 C CA . GLU A 1 116 ? 3.485 0.528 14.737 1.00 86.94 116 GLU A CA 1
ATOM 921 C C . GLU A 1 116 ? 4.459 0.748 13.578 1.00 86.94 116 GLU A C 1
ATOM 923 O O . GLU A 1 116 ? 4.862 1.882 13.314 1.00 86.94 116 GLU A O 1
ATOM 928 N N . ASP A 1 117 ? 4.788 -0.328 12.863 1.00 90.25 117 ASP A N 1
ATOM 929 C CA . ASP A 1 117 ? 5.668 -0.288 11.700 1.00 90.25 117 ASP A CA 1
ATOM 930 C C . ASP A 1 117 ? 4.936 0.167 10.422 1.00 90.25 117 ASP A C 1
ATOM 932 O O . ASP A 1 117 ? 5.569 0.492 9.422 1.00 90.25 117 ASP A O 1
ATOM 936 N N . GLY A 1 118 ? 3.605 0.234 10.429 1.00 93.38 118 GLY A N 1
ATOM 937 C CA . GLY A 1 118 ? 2.810 0.625 9.269 1.00 93.38 118 GLY A CA 1
ATOM 938 C C . GLY A 1 118 ? 2.560 -0.493 8.249 1.00 93.38 118 GLY A C 1
ATOM 939 O O . GLY A 1 118 ? 2.928 -1.659 8.416 1.00 93.38 118 GLY A O 1
ATOM 940 N N . VAL A 1 119 ? 1.887 -0.117 7.162 1.00 96.19 119 VAL A N 1
ATOM 941 C CA . VAL A 1 119 ? 1.397 -1.016 6.109 1.00 96.19 119 VAL A CA 1
ATOM 942 C C . VAL A 1 119 ? 1.993 -0.625 4.756 1.00 96.19 119 VAL A C 1
ATOM 944 O O . VAL A 1 119 ? 2.111 0.554 4.415 1.00 96.19 119 VAL A O 1
ATOM 947 N N . GLY A 1 120 ? 2.386 -1.626 3.975 1.00 97.38 120 GLY A N 1
ATOM 948 C CA . GLY A 1 120 ? 2.895 -1.482 2.619 1.00 97.38 120 GLY A CA 1
ATOM 949 C C . GLY A 1 120 ? 1.881 -1.948 1.578 1.00 97.38 120 GLY A C 1
ATOM 950 O O . GLY A 1 120 ? 1.135 -2.903 1.801 1.00 97.38 120 GLY A O 1
ATOM 951 N N . VAL A 1 121 ? 1.903 -1.312 0.406 1.00 98.12 121 VAL A N 1
ATOM 952 C CA . VAL A 1 121 ? 1.226 -1.787 -0.811 1.00 98.12 121 VAL A CA 1
ATOM 953 C C . VAL A 1 121 ? 2.240 -1.844 -1.941 1.00 98.12 121 VAL A C 1
ATOM 955 O O . VAL A 1 121 ? 2.816 -0.823 -2.315 1.00 98.12 121 VAL A O 1
ATOM 958 N N . ARG A 1 122 ? 2.456 -3.036 -2.500 1.00 97.94 122 ARG A N 1
ATOM 959 C CA . ARG A 1 122 ? 3.372 -3.255 -3.621 1.00 97.94 122 ARG A CA 1
ATOM 960 C C . ARG A 1 122 ? 2.602 -3.430 -4.918 1.00 97.94 122 ARG A C 1
ATOM 962 O O . ARG A 1 122 ? 1.747 -4.309 -5.022 1.00 97.94 122 ARG A O 1
ATOM 969 N N . PHE A 1 123 ? 2.995 -2.658 -5.917 1.00 98.12 123 PHE A N 1
ATOM 970 C CA . PHE A 1 123 ? 2.526 -2.743 -7.286 1.00 98.12 123 PHE A CA 1
ATOM 971 C C . PHE A 1 123 ? 3.535 -3.478 -8.162 1.00 98.12 123 PHE A C 1
ATOM 973 O O . PHE A 1 123 ? 4.739 -3.227 -8.068 1.00 98.12 123 PHE A O 1
ATOM 980 N N . GLU A 1 124 ? 3.035 -4.337 -9.044 1.00 97.12 124 GLU A N 1
ATOM 981 C CA . GLU A 1 124 ? 3.789 -4.931 -10.146 1.00 97.12 124 GLU A CA 1
ATOM 982 C C . GLU A 1 124 ? 3.061 -4.595 -11.450 1.00 97.12 124 GLU A C 1
ATOM 984 O O . GLU A 1 124 ? 1.892 -4.927 -11.603 1.00 97.12 124 GLU A O 1
ATOM 989 N N . ASN A 1 125 ? 3.727 -3.894 -12.374 1.00 97.12 125 ASN A N 1
ATOM 990 C CA . ASN A 1 125 ? 3.126 -3.429 -13.634 1.00 97.12 125 ASN A CA 1
ATOM 991 C C . ASN A 1 125 ? 1.778 -2.696 -13.450 1.00 97.12 125 ASN A C 1
ATOM 993 O O . ASN A 1 125 ? 0.814 -2.969 -14.157 1.00 97.12 125 ASN A O 1
ATOM 997 N N . GLU A 1 126 ? 1.729 -1.755 -12.501 1.00 97.12 126 GLU A N 1
ATOM 998 C CA . GLU A 1 126 ? 0.542 -0.935 -12.202 1.00 97.12 126 GLU A CA 1
ATOM 999 C C . GLU A 1 126 ? -0.696 -1.725 -11.716 1.00 97.12 126 GLU A C 1
ATOM 1001 O O . GLU A 1 126 ? -1.822 -1.223 -11.797 1.00 97.12 126 GLU A O 1
ATOM 1006 N N . GLU A 1 127 ? -0.481 -2.923 -11.164 1.00 97.88 127 GLU A N 1
ATOM 1007 C CA . GLU A 1 127 ? -1.485 -3.736 -10.468 1.00 97.88 127 GLU A CA 1
ATOM 1008 C C . GLU A 1 127 ? -1.040 -4.038 -9.030 1.00 97.88 127 GLU A C 1
ATOM 1010 O O . GLU A 1 127 ? 0.148 -4.248 -8.771 1.00 97.88 127 GLU A O 1
ATOM 1015 N N . VAL A 1 128 ? -1.980 -4.068 -8.078 1.00 98.12 128 VAL A N 1
ATOM 1016 C CA . VAL A 1 128 ? -1.691 -4.432 -6.680 1.00 98.12 128 VAL A CA 1
ATOM 1017 C C . VAL A 1 128 ? -1.270 -5.900 -6.607 1.00 98.12 128 VAL A C 1
ATOM 1019 O O . VAL A 1 128 ? -2.070 -6.804 -6.831 1.00 98.12 128 VAL A O 1
ATOM 1022 N N . ALA A 1 129 ? -0.010 -6.140 -6.252 1.00 97.25 129 ALA A N 1
ATOM 1023 C CA . ALA A 1 129 ? 0.561 -7.478 -6.139 1.00 97.25 129 ALA A CA 1
ATOM 1024 C C . ALA A 1 129 ? 0.582 -7.993 -4.693 1.00 97.25 129 ALA A C 1
ATOM 1026 O O . ALA A 1 129 ? 0.507 -9.200 -4.465 1.00 97.25 129 ALA A O 1
ATOM 1027 N N . LYS A 1 130 ? 0.746 -7.098 -3.708 1.00 96.88 130 LYS A N 1
ATOM 1028 C CA . LYS A 1 130 ? 0.808 -7.469 -2.288 1.00 96.88 130 LYS A CA 1
ATOM 1029 C C . LYS A 1 130 ? 0.405 -6.304 -1.380 1.00 96.88 130 LYS A C 1
ATOM 1031 O O . LYS A 1 130 ? 0.767 -5.162 -1.652 1.00 96.88 130 LYS A O 1
ATOM 1036 N N . VAL A 1 131 ? -0.272 -6.625 -0.280 1.00 97.31 131 VAL A N 1
ATOM 1037 C CA . VAL A 1 131 ? -0.553 -5.743 0.862 1.00 97.31 131 VAL A CA 1
ATOM 1038 C C . VAL A 1 131 ? -0.139 -6.465 2.148 1.00 97.31 131 VAL A C 1
ATOM 1040 O O . VAL A 1 131 ? -0.205 -7.694 2.207 1.00 97.31 131 VAL A O 1
ATOM 1043 N N . GLY A 1 132 ? 0.382 -5.738 3.132 1.00 95.44 132 GLY A N 1
ATOM 1044 C CA . GLY A 1 132 ? 0.861 -6.316 4.390 1.00 95.44 132 GLY A CA 1
ATOM 1045 C C . GLY A 1 132 ? 1.726 -5.338 5.175 1.00 95.44 132 GLY A C 1
ATOM 1046 O O . GLY A 1 132 ? 1.659 -4.137 4.937 1.00 95.44 132 GLY A O 1
ATOM 1047 N N . TYR A 1 133 ? 2.563 -5.838 6.083 1.00 93.75 133 TYR A N 1
ATOM 1048 C CA . TYR A 1 133 ? 3.551 -5.022 6.803 1.00 93.75 133 TYR A CA 1
ATOM 1049 C C . TYR A 1 133 ? 4.434 -4.195 5.858 1.00 93.75 133 TYR A C 1
ATOM 1051 O O . TYR A 1 133 ? 4.652 -4.577 4.711 1.00 93.75 133 TYR A O 1
ATOM 1059 N N . GLN A 1 134 ? 4.971 -3.065 6.323 1.00 91.25 134 GLN A N 1
ATOM 1060 C CA . GLN A 1 134 ? 5.775 -2.169 5.476 1.00 91.25 134 GLN A CA 1
ATOM 1061 C C . GLN A 1 134 ? 6.987 -2.832 4.787 1.00 91.25 134 GLN A C 1
ATOM 1063 O O . GLN A 1 134 ? 7.454 -2.339 3.764 1.00 91.25 134 GLN A O 1
ATOM 1068 N N . ASP A 1 135 ? 7.495 -3.955 5.301 1.00 91.12 135 ASP A N 1
ATOM 1069 C CA . ASP A 1 135 ? 8.661 -4.663 4.759 1.00 91.12 135 ASP A CA 1
ATOM 1070 C C . ASP A 1 135 ? 8.436 -5.230 3.349 1.00 91.12 135 ASP A C 1
ATOM 1072 O O . ASP A 1 135 ? 9.389 -5.497 2.622 1.00 91.12 135 ASP A O 1
ATOM 1076 N N . ILE A 1 136 ? 7.182 -5.365 2.915 1.00 88.88 136 ILE A N 1
ATOM 1077 C CA . ILE A 1 136 ? 6.861 -5.880 1.583 1.00 88.88 136 ILE A CA 1
ATOM 1078 C C . ILE A 1 136 ? 7.280 -4.939 0.441 1.00 88.88 136 ILE A C 1
ATOM 1080 O O . ILE A 1 136 ? 7.256 -5.351 -0.722 1.00 88.88 136 ILE A O 1
ATOM 1084 N N . VAL A 1 137 ? 7.609 -3.685 0.763 1.00 87.69 137 VAL A N 1
ATOM 1085 C CA . VAL A 1 137 ? 8.006 -2.619 -0.172 1.00 87.69 137 VAL A CA 1
ATOM 1086 C C . VAL A 1 137 ? 9.423 -2.086 0.097 1.00 87.69 137 VAL A C 1
ATOM 1088 O O . VAL A 1 137 ? 9.764 -1.007 -0.395 1.00 87.69 137 VAL A O 1
ATOM 1091 N N . ILE A 1 138 ? 10.238 -2.832 0.854 1.00 74.44 138 ILE A N 1
ATOM 1092 C CA . ILE A 1 138 ? 11.626 -2.497 1.224 1.00 74.44 138 ILE A CA 1
ATOM 1093 C C . ILE A 1 138 ? 12.607 -3.493 0.596 1.00 74.44 138 ILE A C 1
ATOM 1095 O O . ILE A 1 138 ? 12.278 -4.698 0.517 1.00 74.44 138 ILE A O 1
#

Foldseek 3Di:
DDDDDDDPPPDPPPVPPDPPPVPDDDDLLNVLVVQCVVCVVVLVVQVLVVVVVVLVVCLVVLLVVVDDPVSCQQRNDDDDSVVCVVFKDWDDKDFDDDPVPSWTKIKIFIAGSHDRQGKMFMDTPSHTPDIDGNVVHD

Secondary structure (DSSP, 8-state):
---------S-----TT---GGG-PPPHHHHHHHHHHHTHHHHHHHHHHHHHHHHHHHHHHHHHHH-THHHHHHS----SHHHHTTTEEEEEEEEPPP-SS---EEEEEEEESS-TT-EEEEEETTEEEEEEEGGGG-

Organism: NCBI:txid64104

Sequence (138 aa):
MAANRSKFQDEAQINEDEIEEADLCPTIQEESYSKFIADINRLTQEAEQAIFEYYQEECLEYRAMLGGESADEIAPIITTTQQLGKLVDLIGLTILPDFEDGVRRVGLVFNCTWEEDGVGVRFENEEVAKVGYQDIVI

pLDDT: mean 84.66, std 17.98, range [39.16, 98.12]

InterPro domains:
  IPR054254 Domain of unknown function DUF6985 [PF22481] (21-137)